Protein AF-A0A534U0M5-F1 (afdb_monomer_lite)

Radius of gyration: 23.78 Å; chains: 1; bounding box: 58×24×62 Å

Foldseek 3Di:
DPVVVVVVVVVVVVVVVVVVVVVVVVVVVPDPDLPQDPDQEEEAEDQDPDPVCVVVVCCQVVCVSVSNSHHYHYDHDNDPPPD

Secondary structure (DSSP, 8-state):
--HHHHHHHHHHHHHHHHHHHHHHHHHHHT-------S-SEEEEEES-SSTTTHHHHHHHHTTTTGGGT-EEEEEE-------

pLDDT: mean 79.74, std 14.32, range [53.38, 95.81]

Sequence (83 aa):
MKCHAWRVAAKFLCVAIAALFFASSLSRAAQGPDLKPEKSRLEVAIAATGPLYLPIILANEAGYFNKRGVTVNTSVLSATASA

Structure (mmCIF, N/CA/C/O backbone):
data_AF-A0A534U0M5-F1
#
_entry.id   AF-A0A534U0M5-F1
#
loop_
_atom_site.group_PDB
_atom_site.id
_atom_site.type_symbol
_atom_site.label_atom_id
_atom_site.label_alt_id
_atom_site.label_comp_id
_atom_site.label_asym_id
_atom_site.label_entity_id
_atom_site.label_seq_id
_atom_site.pdbx_PDB_ins_code
_atom_site.Cartn_x
_atom_site.Cartn_y
_atom_site.Cartn_z
_atom_site.occupancy
_atom_site.B_iso_or_equiv
_atom_site.auth_seq_id
_atom_site.auth_comp_id
_atom_site.auth_asym_id
_atom_site.auth_atom_id
_atom_site.pdbx_PDB_model_num
ATOM 1 N N . MET A 1 1 ? 44.471 10.936 -37.653 1.00 54.69 1 MET A N 1
ATOM 2 C CA . MET A 1 1 ? 44.242 10.385 -36.291 1.00 54.69 1 MET A CA 1
ATOM 3 C C . MET A 1 1 ? 42.762 10.400 -35.838 1.00 54.69 1 MET A C 1
ATOM 5 O O . MET A 1 1 ? 42.500 10.256 -34.655 1.00 54.69 1 MET A O 1
ATOM 9 N N . LYS A 1 2 ? 41.764 10.505 -36.741 1.00 58.00 2 LYS A N 1
ATOM 10 C CA . LYS A 1 2 ? 40.325 10.605 -36.383 1.00 58.00 2 LYS A CA 1
ATOM 11 C C . LYS A 1 2 ? 39.567 9.263 -36.297 1.00 58.00 2 LYS A C 1
ATOM 13 O O . LYS A 1 2 ? 38.479 9.216 -35.744 1.00 58.00 2 LYS A O 1
ATOM 18 N N . CYS A 1 3 ? 40.151 8.158 -36.774 1.00 57.28 3 CYS A N 1
ATOM 19 C CA . CYS A 1 3 ? 39.472 6.852 -36.844 1.00 57.28 3 CYS A CA 1
ATOM 20 C C . CYS A 1 3 ? 39.456 6.058 -35.519 1.00 57.28 3 CYS A C 1
ATOM 22 O O . CYS A 1 3 ? 38.589 5.211 -35.324 1.00 57.28 3 CYS A O 1
ATOM 24 N N . HIS A 1 4 ? 40.379 6.326 -34.586 1.00 55.16 4 HIS A N 1
ATOM 25 C CA . HIS A 1 4 ? 40.419 5.630 -33.290 1.00 55.16 4 HIS A CA 1
ATOM 26 C C . HIS A 1 4 ? 39.365 6.150 -32.298 1.00 55.16 4 HIS A C 1
ATOM 28 O O . HIS A 1 4 ? 38.801 5.360 -31.546 1.00 55.16 4 HIS A O 1
ATOM 34 N N . ALA A 1 5 ? 39.044 7.448 -32.337 1.00 61.44 5 ALA A N 1
ATOM 35 C CA . ALA A 1 5 ? 38.092 8.078 -31.418 1.00 61.44 5 ALA A CA 1
ATOM 36 C C . ALA A 1 5 ? 36.650 7.561 -31.598 1.00 61.44 5 ALA A C 1
ATOM 38 O O . ALA A 1 5 ? 35.956 7.308 -30.616 1.00 61.44 5 ALA A O 1
ATOM 39 N N . TRP A 1 6 ? 36.223 7.305 -32.841 1.00 60.28 6 TRP A N 1
ATOM 40 C CA . TRP A 1 6 ? 34.890 6.763 -33.140 1.00 60.28 6 TRP A CA 1
ATOM 41 C C . TRP A 1 6 ? 34.691 5.358 -32.556 1.00 60.28 6 TRP A C 1
ATOM 43 O O . TRP A 1 6 ? 33.650 5.049 -31.978 1.00 60.28 6 TRP A O 1
ATOM 53 N N . ARG A 1 7 ? 35.713 4.497 -32.664 1.00 66.88 7 ARG A N 1
ATOM 54 C CA . ARG A 1 7 ? 35.648 3.110 -32.171 1.00 66.88 7 ARG A CA 1
ATOM 55 C C . ARG A 1 7 ? 35.546 3.042 -30.648 1.00 66.88 7 ARG A C 1
ATOM 57 O O . ARG A 1 7 ? 34.995 2.080 -30.124 1.00 66.88 7 ARG A O 1
ATOM 64 N N . VAL A 1 8 ? 36.076 4.040 -29.946 1.00 69.81 8 VAL A N 1
ATOM 65 C CA . VAL A 1 8 ? 36.026 4.128 -28.482 1.00 69.81 8 VAL A CA 1
ATOM 66 C C . VAL A 1 8 ? 34.673 4.680 -28.026 1.00 69.81 8 VAL A C 1
ATOM 68 O O . VAL A 1 8 ? 34.038 4.074 -27.166 1.00 69.81 8 VAL A O 1
ATOM 71 N N . ALA A 1 9 ? 34.170 5.737 -28.670 1.00 69.69 9 ALA A N 1
ATOM 72 C CA . ALA A 1 9 ? 32.844 6.292 -28.387 1.00 69.69 9 ALA A CA 1
ATOM 73 C C . ALA A 1 9 ? 31.714 5.265 -28.602 1.00 69.69 9 ALA A C 1
ATOM 75 O O . ALA A 1 9 ? 30.825 5.137 -27.763 1.00 69.69 9 ALA A O 1
ATOM 76 N N . ALA A 1 10 ? 31.792 4.467 -29.674 1.00 76.75 10 ALA A N 1
ATOM 77 C CA . ALA A 1 10 ? 30.815 3.414 -29.951 1.00 76.75 10 ALA A CA 1
ATOM 78 C C . ALA A 1 10 ? 30.789 2.322 -28.864 1.00 76.75 10 ALA A C 1
ATOM 80 O O . ALA A 1 10 ? 29.722 1.835 -28.500 1.00 76.75 10 ALA A O 1
ATOM 81 N N . LYS A 1 11 ? 31.950 1.962 -28.298 1.00 79.94 11 LYS A N 1
ATOM 82 C CA . LYS A 1 11 ? 32.030 0.978 -27.206 1.00 79.94 11 LYS A CA 1
ATOM 83 C C . LYS A 1 11 ? 31.409 1.508 -25.915 1.00 79.94 11 LYS A C 1
ATOM 85 O O . LYS A 1 11 ? 30.660 0.779 -25.273 1.00 79.94 11 LYS A O 1
ATOM 90 N N . PHE A 1 12 ? 31.674 2.766 -25.560 1.00 77.56 12 PHE A N 1
ATOM 91 C CA . PHE A 1 12 ? 31.074 3.389 -24.377 1.00 77.56 12 PHE A CA 1
ATOM 92 C C . PHE A 1 12 ? 29.556 3.524 -24.500 1.00 77.56 12 PHE A C 1
ATOM 94 O O . PHE A 1 12 ? 28.843 3.249 -23.536 1.00 77.56 12 PHE A O 1
ATOM 101 N N . LEU A 1 13 ? 29.057 3.858 -25.693 1.00 83.69 13 LEU A N 1
ATOM 102 C CA . LEU A 1 13 ? 27.622 3.912 -25.958 1.00 83.69 13 LEU A CA 1
ATOM 103 C C . LEU A 1 13 ? 26.961 2.533 -25.792 1.00 83.69 13 LEU A C 1
ATOM 105 O O . LEU A 1 13 ? 25.940 2.428 -25.117 1.00 83.69 13 LEU A O 1
ATOM 109 N N . CYS A 1 14 ? 27.558 1.464 -26.331 1.00 82.31 14 CYS A N 1
ATOM 110 C CA . CYS A 1 14 ? 27.021 0.108 -26.170 1.00 82.31 14 CYS A CA 1
ATOM 111 C C . CYS A 1 14 ? 26.993 -0.351 -24.705 1.00 82.31 14 CYS A C 1
ATOM 113 O O . CYS A 1 14 ? 26.014 -0.961 -24.280 1.00 82.31 14 CYS A O 1
ATOM 115 N N . VAL A 1 15 ? 28.033 -0.042 -23.922 1.00 85.50 15 VAL A N 1
ATOM 116 C CA . VAL A 1 15 ? 28.073 -0.380 -22.488 1.00 85.50 15 VAL A CA 1
ATOM 117 C C . VAL A 1 15 ? 27.009 0.398 -21.712 1.00 85.50 15 VAL A C 1
ATOM 119 O O . VAL A 1 15 ? 26.315 -0.187 -20.882 1.00 85.50 15 VAL A O 1
ATOM 122 N N . ALA A 1 16 ? 26.822 1.685 -22.017 1.00 82.81 16 ALA A N 1
ATOM 123 C CA . ALA A 1 16 ? 25.778 2.497 -21.396 1.00 82.81 16 ALA A CA 1
ATOM 124 C C . ALA A 1 16 ? 24.370 1.964 -21.715 1.00 82.81 16 ALA A C 1
ATOM 126 O O . ALA A 1 16 ? 23.534 1.853 -20.821 1.00 82.81 16 ALA A O 1
ATOM 127 N N . ILE A 1 17 ? 24.122 1.564 -22.966 1.00 83.44 17 ILE A N 1
ATOM 128 C CA . ILE A 1 17 ? 22.843 0.969 -23.374 1.00 83.44 17 ILE A CA 1
ATOM 129 C C . ILE A 1 17 ? 22.618 -0.368 -22.654 1.00 83.44 17 ILE A C 1
ATOM 131 O O . ILE A 1 17 ? 21.547 -0.584 -22.089 1.00 83.44 17 ILE A O 1
ATOM 135 N N . ALA A 1 18 ? 23.623 -1.245 -22.601 1.00 82.81 18 ALA A N 1
ATOM 136 C CA . ALA A 1 18 ? 23.514 -2.527 -21.905 1.00 82.81 18 ALA A CA 1
ATOM 137 C C . ALA A 1 18 ? 23.220 -2.360 -20.401 1.00 82.81 18 ALA A C 1
ATOM 139 O O . ALA A 1 18 ? 22.400 -3.096 -19.849 1.00 82.81 18 ALA A O 1
ATOM 140 N N . ALA A 1 19 ? 23.820 -1.359 -19.749 1.00 77.81 19 ALA A N 1
ATOM 141 C CA . ALA A 1 19 ? 23.559 -1.052 -18.343 1.00 77.81 19 ALA A CA 1
ATOM 142 C C . ALA A 1 19 ? 22.103 -0.608 -18.094 1.00 77.81 19 ALA A C 1
ATOM 144 O O . ALA A 1 19 ? 21.493 -1.023 -17.107 1.00 77.81 19 ALA A O 1
ATOM 145 N N . LEU A 1 20 ? 21.514 0.174 -19.007 1.00 75.25 20 LEU A N 1
ATOM 146 C CA . LEU A 1 20 ? 20.111 0.604 -18.916 1.00 75.25 20 LEU A CA 1
ATOM 147 C C . LEU A 1 20 ? 19.126 -0.568 -19.080 1.00 75.25 20 LEU A C 1
ATOM 149 O O . LEU A 1 20 ? 18.125 -0.655 -18.361 1.00 75.25 20 LEU A O 1
ATOM 153 N N . PHE A 1 21 ? 19.421 -1.507 -19.983 1.00 71.00 21 PHE A N 1
ATOM 154 C CA . PHE A 1 21 ? 18.617 -2.724 -20.145 1.00 71.00 21 PHE A CA 1
ATOM 155 C C . PHE A 1 21 ? 18.729 -3.666 -18.939 1.00 71.00 21 PHE A C 1
ATOM 157 O O . PHE A 1 21 ? 17.736 -4.264 -18.524 1.00 71.00 21 PHE A O 1
ATOM 164 N N . PHE A 1 22 ? 19.908 -3.772 -18.325 1.00 70.88 22 PHE A N 1
ATOM 165 C CA . PHE A 1 22 ? 20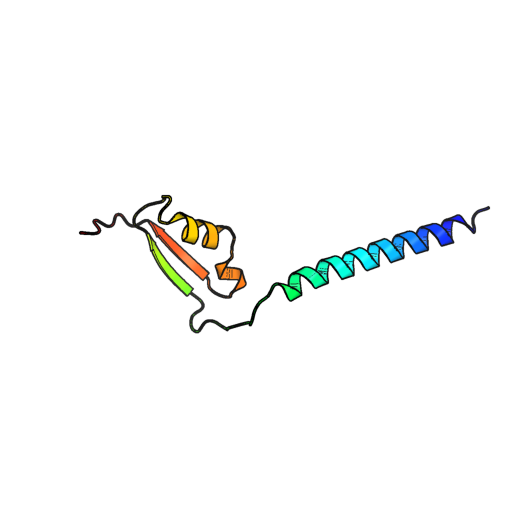.081 -4.606 -17.138 1.00 70.88 22 PHE A CA 1
ATOM 166 C C . PHE A 1 22 ? 19.327 -4.040 -15.922 1.00 70.88 22 PHE A C 1
ATOM 168 O O . PHE A 1 22 ? 18.602 -4.777 -15.250 1.00 70.88 22 PHE A O 1
ATOM 175 N N . ALA A 1 23 ? 19.400 -2.725 -15.686 1.00 65.38 23 ALA A N 1
ATOM 176 C CA . ALA A 1 23 ? 18.716 -2.073 -14.565 1.00 65.38 23 ALA A CA 1
ATOM 177 C C . ALA A 1 23 ? 17.182 -2.217 -14.620 1.00 65.38 23 ALA A C 1
ATOM 179 O O . ALA A 1 23 ? 16.538 -2.416 -13.591 1.00 65.38 23 ALA A O 1
ATOM 180 N N . SER A 1 24 ? 16.592 -2.175 -15.817 1.00 62.88 24 SER A N 1
ATOM 181 C CA . SER A 1 24 ? 15.139 -2.322 -15.999 1.00 62.88 24 SER A CA 1
ATOM 182 C C . SER A 1 24 ? 14.632 -3.752 -15.758 1.00 62.88 24 SER A C 1
ATOM 184 O O . SER A 1 24 ? 13.504 -3.936 -15.297 1.00 62.88 24 SER A O 1
ATOM 186 N N . SER A 1 25 ? 15.463 -4.772 -15.995 1.00 61.84 25 SER A N 1
ATOM 187 C CA . SER A 1 25 ? 15.092 -6.178 -15.769 1.00 61.84 25 SER A CA 1
ATOM 188 C C . SER A 1 25 ? 14.952 -6.547 -14.282 1.00 61.84 25 SER A C 1
ATOM 190 O O . SER A 1 25 ? 14.084 -7.346 -13.919 1.00 61.84 25 SER A O 1
ATOM 192 N N . LEU A 1 26 ? 15.724 -5.901 -13.400 1.00 61.25 26 LEU A N 1
ATOM 193 C CA . LEU A 1 26 ? 15.709 -6.166 -11.957 1.00 61.25 26 LEU A CA 1
ATOM 194 C C . LEU A 1 26 ? 14.381 -5.754 -11.295 1.00 61.25 26 LEU A C 1
ATOM 196 O O . LEU A 1 26 ? 13.897 -6.436 -10.393 1.00 61.25 26 LEU A O 1
ATOM 200 N N . SER A 1 27 ? 13.734 -4.688 -11.779 1.00 60.69 27 SER A N 1
ATOM 201 C CA . SER A 1 27 ? 12.441 -4.227 -11.247 1.00 60.69 27 SER A CA 1
ATOM 202 C C . SER A 1 27 ? 11.284 -5.195 -11.518 1.00 60.69 27 SER A C 1
ATOM 204 O O . SER A 1 27 ? 10.299 -5.197 -10.777 1.00 60.69 27 SER A O 1
ATOM 206 N N . ARG A 1 28 ? 11.392 -6.026 -12.564 1.00 60.06 28 ARG A N 1
ATOM 207 C CA . ARG A 1 28 ? 10.360 -6.996 -12.962 1.00 60.06 28 ARG A CA 1
ATOM 208 C C . ARG A 1 28 ? 10.392 -8.253 -12.088 1.00 60.06 28 ARG A C 1
ATOM 210 O O . ARG A 1 28 ? 9.337 -8.752 -11.718 1.00 60.06 28 ARG A O 1
ATOM 217 N N . ALA A 1 29 ? 11.582 -8.739 -11.730 1.00 58.78 29 ALA A N 1
ATOM 218 C CA . ALA A 1 29 ? 11.755 -9.982 -10.970 1.00 58.78 29 ALA A CA 1
ATOM 219 C C . ALA A 1 29 ? 11.319 -9.876 -9.494 1.00 58.78 29 ALA A C 1
ATOM 221 O O . ALA A 1 29 ? 10.998 -10.883 -8.873 1.00 58.78 29 ALA A O 1
ATOM 222 N N . ALA A 1 30 ? 11.257 -8.663 -8.933 1.00 60.88 30 ALA A N 1
ATOM 223 C CA . ALA A 1 30 ? 10.775 -8.425 -7.568 1.00 60.88 30 ALA A CA 1
ATOM 224 C C . ALA A 1 30 ? 9.237 -8.502 -7.422 1.00 60.88 30 ALA A C 1
ATOM 226 O O . ALA A 1 30 ? 8.707 -8.403 -6.313 1.00 60.88 30 ALA A O 1
ATOM 227 N N . GLN A 1 31 ? 8.499 -8.659 -8.525 1.00 61.50 31 GLN A N 1
ATOM 228 C CA . GLN A 1 31 ? 7.045 -8.796 -8.508 1.00 61.50 31 GLN A CA 1
ATOM 229 C C . GLN A 1 31 ? 6.690 -10.267 -8.215 1.00 61.50 31 GLN A C 1
ATOM 231 O O . GLN A 1 31 ? 6.676 -11.103 -9.113 1.00 61.50 31 GLN A O 1
ATOM 236 N N . GLY A 1 32 ? 6.451 -10.600 -6.938 1.00 62.00 32 GLY A N 1
ATOM 237 C CA . GLY A 1 32 ? 5.898 -11.907 -6.527 1.00 62.00 32 GLY A CA 1
ATOM 238 C C . GLY A 1 32 ? 4.542 -12.211 -7.194 1.00 62.00 32 GLY A C 1
ATOM 239 O O . GLY A 1 32 ? 3.980 -11.295 -7.797 1.00 62.00 32 GLY A O 1
ATOM 240 N N . PRO A 1 33 ? 4.003 -13.444 -7.067 1.00 60.97 33 PRO A N 1
ATOM 241 C CA . PRO A 1 33 ? 2.844 -13.920 -7.830 1.00 60.97 33 PRO A CA 1
ATOM 242 C C . PRO A 1 33 ? 1.717 -12.886 -7.856 1.00 60.97 33 PRO A C 1
ATOM 244 O O . PRO A 1 33 ? 1.309 -12.373 -6.811 1.00 60.97 33 PRO A O 1
ATOM 247 N N . ASP A 1 34 ? 1.272 -12.554 -9.067 1.00 66.75 34 ASP A N 1
ATOM 248 C CA . ASP A 1 34 ? 0.263 -11.530 -9.330 1.00 66.75 34 ASP A CA 1
ATOM 249 C C . ASP A 1 34 ? -1.123 -12.076 -8.967 1.00 66.75 34 ASP A C 1
ATOM 251 O O . ASP A 1 34 ? -1.891 -12.554 -9.803 1.00 66.75 34 ASP A O 1
ATOM 255 N N . LEU A 1 35 ? -1.403 -12.113 -7.664 1.00 75.94 35 LEU A N 1
ATOM 256 C CA . LEU A 1 35 ? -2.725 -12.424 -7.147 1.00 75.94 35 LEU A CA 1
ATOM 257 C C . LEU A 1 35 ? -3.602 -11.195 -7.362 1.00 75.94 35 LEU A C 1
ATOM 259 O O . LEU A 1 35 ? -3.525 -10.220 -6.613 1.00 75.94 35 LEU A O 1
ATOM 263 N N . LYS A 1 36 ? -4.429 -11.251 -8.408 1.00 86.94 36 LYS A N 1
ATOM 264 C CA . LYS A 1 36 ? -5.398 -10.200 -8.696 1.00 86.94 36 LYS A CA 1
ATOM 265 C C . LYS A 1 36 ? -6.368 -10.064 -7.511 1.00 86.94 36 LYS A C 1
ATOM 267 O O . LYS A 1 36 ? -7.029 -11.046 -7.168 1.00 86.94 36 LYS A O 1
ATOM 272 N N . PRO A 1 37 ? -6.505 -8.869 -6.915 1.00 89.12 37 PRO A N 1
ATOM 273 C CA . PRO A 1 37 ? -7.454 -8.657 -5.836 1.00 89.12 37 PRO A CA 1
ATOM 274 C C . PRO A 1 37 ? -8.895 -8.745 -6.356 1.00 89.12 37 PRO A C 1
ATOM 276 O O . PRO A 1 37 ? -9.212 -8.270 -7.448 1.00 89.12 37 PRO A O 1
ATOM 279 N N . GLU A 1 38 ? -9.788 -9.321 -5.552 1.00 92.31 38 GLU A N 1
ATOM 280 C CA . GLU A 1 38 ? -11.221 -9.418 -5.871 1.00 92.31 38 GLU A CA 1
ATOM 281 C C . GLU A 1 38 ? -11.888 -8.040 -5.955 1.00 92.31 38 GLU A C 1
ATOM 283 O O . GLU A 1 38 ? -12.792 -7.815 -6.760 1.00 92.31 38 GLU A O 1
ATOM 288 N N . LYS A 1 39 ? -11.429 -7.107 -5.113 1.00 93.00 39 LYS A N 1
ATOM 289 C CA . LYS A 1 39 ? -11.877 -5.716 -5.075 1.00 93.00 39 LYS A CA 1
ATOM 290 C C . LYS A 1 39 ? -10.675 -4.788 -5.143 1.00 93.00 39 LYS A C 1
ATOM 292 O O . LYS A 1 39 ? -9.687 -4.981 -4.445 1.00 93.00 39 LYS A O 1
ATOM 297 N N . SER A 1 40 ? -10.794 -3.749 -5.957 1.00 92.38 40 SER A N 1
ATOM 298 C CA . SER A 1 40 ? -9.733 -2.765 -6.179 1.00 92.38 40 SER A CA 1
ATOM 299 C C . SER A 1 40 ? -9.748 -1.605 -5.186 1.00 92.38 40 SER A C 1
ATOM 301 O O . SER A 1 40 ? -8.826 -0.798 -5.203 1.00 92.38 40 SER A O 1
ATOM 303 N N . ARG A 1 41 ? -10.779 -1.483 -4.340 1.00 95.12 41 ARG A N 1
ATOM 304 C CA . ARG A 1 41 ? -10.922 -0.391 -3.368 1.00 95.12 41 ARG A CA 1
ATOM 305 C C . ARG A 1 41 ? -11.203 -0.921 -1.972 1.00 95.12 41 ARG A C 1
ATOM 307 O O . ARG A 1 41 ? -12.030 -1.820 -1.815 1.00 95.12 41 ARG A O 1
ATOM 314 N N . LEU A 1 42 ? -10.539 -0.328 -0.985 1.00 94.19 42 LEU A N 1
ATOM 315 C CA . LEU A 1 42 ? -10.713 -0.637 0.428 1.00 94.19 42 LEU A CA 1
ATOM 316 C C . LEU A 1 42 ? -10.697 0.656 1.250 1.00 94.19 42 LEU A C 1
ATOM 318 O O . LEU A 1 42 ? -9.721 1.400 1.219 1.00 94.19 42 LEU A O 1
ATOM 322 N N . GLU A 1 43 ? -11.764 0.894 2.007 1.00 94.88 43 GLU A N 1
ATOM 323 C CA . GLU A 1 43 ? -11.839 1.984 2.982 1.00 94.88 43 GLU A CA 1
ATOM 324 C C . GLU A 1 43 ? -11.395 1.459 4.348 1.00 94.88 43 GLU A C 1
ATOM 326 O O . GLU A 1 43 ? -11.886 0.427 4.812 1.00 94.88 43 GLU A O 1
ATOM 331 N N . VAL A 1 44 ? -10.467 2.159 4.994 1.00 92.38 44 VAL A N 1
ATOM 332 C CA . VAL A 1 44 ? -9.944 1.787 6.311 1.00 92.38 44 VAL A CA 1
ATOM 333 C C . VAL A 1 44 ? -10.083 2.967 7.257 1.00 92.38 44 VAL A C 1
ATOM 335 O O . VAL A 1 44 ? -9.546 4.044 7.011 1.00 92.38 44 VAL A O 1
ATOM 338 N N . ALA A 1 45 ? -10.782 2.756 8.365 1.00 91.94 45 ALA A N 1
ATOM 339 C CA . ALA A 1 45 ? -10.833 3.712 9.459 1.00 91.94 45 ALA A CA 1
ATOM 340 C C . ALA A 1 45 ? -9.691 3.440 10.447 1.00 91.94 45 ALA A C 1
ATOM 342 O O . ALA A 1 45 ? -9.481 2.296 10.853 1.00 91.94 45 ALA A O 1
ATOM 343 N N . ILE A 1 46 ? -8.974 4.485 10.856 1.00 90.25 46 ILE A N 1
ATOM 344 C CA . ILE A 1 46 ? -7.948 4.423 11.903 1.00 90.25 46 ILE A CA 1
ATOM 345 C C . ILE A 1 46 ? -8.301 5.379 13.040 1.00 90.25 46 ILE A C 1
ATOM 347 O O . ILE A 1 46 ? -8.836 6.458 12.798 1.00 90.25 46 ILE A O 1
ATOM 351 N N . ALA A 1 47 ? -7.999 4.994 14.282 1.00 87.75 47 ALA A N 1
ATOM 352 C CA . ALA A 1 47 ? -8.366 5.802 15.448 1.00 87.75 47 ALA A CA 1
ATOM 353 C C . ALA A 1 47 ? -7.480 7.050 15.619 1.00 87.75 47 ALA A C 1
ATOM 355 O 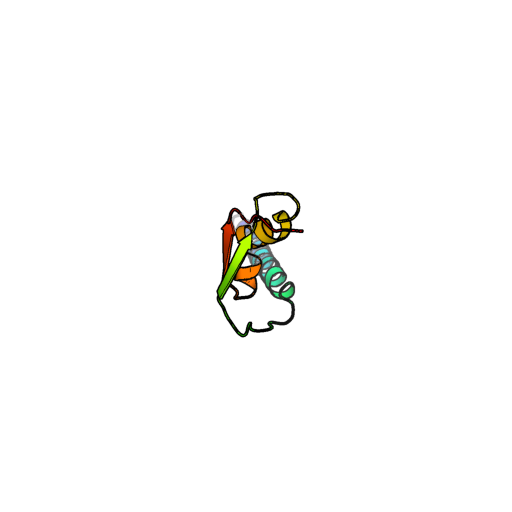O . ALA A 1 47 ? -7.912 8.059 16.168 1.00 87.75 47 ALA A O 1
ATOM 356 N N . ALA A 1 48 ? -6.222 6.970 15.178 1.00 86.12 48 ALA A N 1
ATOM 357 C CA . ALA A 1 48 ? -5.248 8.050 15.277 1.00 86.12 48 ALA A CA 1
ATOM 358 C C . ALA A 1 48 ? -4.076 7.826 14.313 1.00 86.12 48 ALA A C 1
ATOM 360 O O . ALA A 1 48 ? -3.817 6.706 13.874 1.00 86.12 48 ALA A O 1
ATOM 361 N N . THR A 1 49 ? -3.304 8.877 14.053 1.00 87.81 49 THR A N 1
ATOM 362 C CA . THR A 1 49 ? -1.977 8.755 13.442 1.00 87.81 49 THR A CA 1
ATOM 363 C C . THR A 1 49 ? -0.966 8.452 14.544 1.00 87.81 49 THR A C 1
ATOM 365 O O . THR A 1 49 ? -0.669 9.307 15.374 1.00 87.81 49 THR A O 1
ATOM 368 N N . GLY A 1 50 ? -0.449 7.226 14.586 1.00 88.19 50 GLY A N 1
ATOM 369 C CA . GLY A 1 50 ? 0.513 6.808 15.606 1.00 88.19 50 GLY A CA 1
ATOM 370 C C . GLY A 1 50 ? 1.211 5.496 1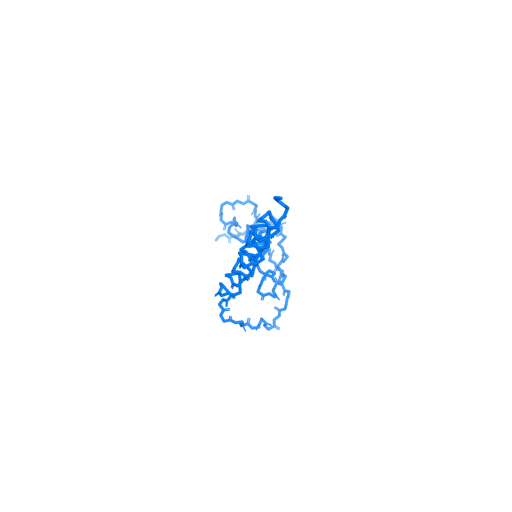5.252 1.00 88.19 50 GLY A C 1
ATOM 371 O O . GLY A 1 50 ? 0.863 4.878 14.245 1.00 88.19 50 GLY A O 1
ATOM 372 N N . PRO A 1 51 ? 2.172 5.034 16.075 1.00 89.88 51 PRO A N 1
ATOM 373 C CA . PRO A 1 51 ? 3.010 3.871 15.766 1.00 89.88 51 PRO A CA 1
ATOM 374 C C . PRO A 1 51 ? 2.218 2.599 15.439 1.00 89.88 51 PRO A C 1
ATOM 376 O O . PRO A 1 51 ? 2.629 1.828 14.579 1.00 89.88 51 PRO A O 1
ATOM 379 N N . LEU A 1 52 ? 1.052 2.417 16.070 1.00 90.12 52 LEU A N 1
ATOM 380 C CA . LEU A 1 52 ? 0.161 1.277 15.830 1.00 90.12 52 LEU A CA 1
ATOM 381 C C . LEU A 1 52 ? -0.414 1.250 14.406 1.00 90.12 52 LEU A C 1
ATOM 383 O O . LEU A 1 52 ? -0.625 0.178 13.849 1.00 90.12 52 LEU A O 1
ATOM 387 N N . TYR A 1 53 ? -0.638 2.421 13.806 1.00 92.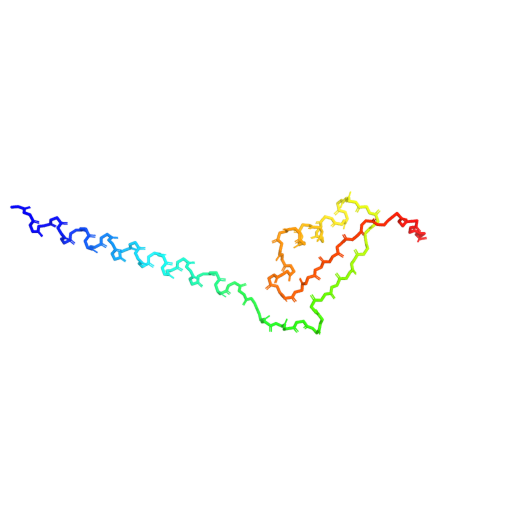31 53 TYR A N 1
ATOM 388 C CA . TYR A 1 53 ? -1.201 2.568 12.460 1.00 92.31 53 TYR A CA 1
ATOM 389 C C . TYR A 1 53 ? -0.135 2.936 11.420 1.00 92.31 53 TYR A C 1
ATOM 391 O O . TYR A 1 53 ? -0.408 2.961 10.223 1.00 92.31 53 TYR A O 1
ATOM 399 N N . LEU A 1 54 ? 1.104 3.185 11.848 1.00 93.31 54 LEU A N 1
ATOM 400 C CA . LEU A 1 54 ? 2.190 3.595 10.966 1.00 93.31 54 LEU A CA 1
ATOM 401 C C . LEU A 1 54 ? 2.448 2.613 9.810 1.00 93.31 54 LEU A C 1
ATOM 403 O O . LEU A 1 54 ? 2.641 3.093 8.695 1.00 93.31 54 LEU A O 1
ATOM 407 N N . PRO A 1 55 ? 2.397 1.275 9.991 1.00 94.25 55 PRO A N 1
ATOM 408 C CA . PRO A 1 55 ? 2.609 0.353 8.878 1.00 94.25 55 PRO A CA 1
ATOM 409 C C . PRO A 1 55 ? 1.597 0.535 7.744 1.00 94.25 55 PRO A C 1
ATOM 411 O O . PRO A 1 55 ? 1.985 0.525 6.579 1.00 94.25 55 PRO A O 1
ATOM 414 N N . ILE A 1 56 ? 0.313 0.733 8.065 1.00 94.31 56 ILE A N 1
ATOM 415 C CA . ILE A 1 56 ? -0.733 0.897 7.047 1.00 94.31 56 ILE A CA 1
ATOM 416 C C . ILE A 1 56 ? -0.675 2.279 6.394 1.00 94.31 56 ILE A C 1
ATOM 418 O O . ILE A 1 56 ? -0.845 2.378 5.180 1.00 94.31 56 ILE A O 1
ATOM 422 N N . ILE A 1 57 ? -0.358 3.318 7.170 1.00 94.25 57 ILE A N 1
ATOM 423 C CA . ILE A 1 57 ? -0.173 4.683 6.664 1.00 94.25 57 ILE A CA 1
ATOM 424 C C . ILE A 1 57 ? 1.009 4.711 5.691 1.00 94.25 57 ILE A C 1
ATOM 426 O O . ILE A 1 57 ? 0.845 5.092 4.535 1.00 94.25 57 ILE A O 1
ATOM 430 N N . LEU A 1 58 ? 2.169 4.200 6.111 1.00 95.44 58 LEU A N 1
ATOM 431 C CA . LEU A 1 58 ? 3.373 4.165 5.284 1.00 95.44 58 LEU A CA 1
ATOM 432 C C . LEU A 1 58 ? 3.178 3.292 4.043 1.00 95.44 58 LEU A C 1
ATOM 434 O O . LEU A 1 58 ? 3.605 3.665 2.953 1.00 95.44 58 LEU A O 1
ATOM 438 N N . ALA A 1 59 ? 2.524 2.135 4.179 1.00 95.12 59 ALA A N 1
ATOM 439 C CA . ALA A 1 59 ? 2.228 1.277 3.038 1.00 95.12 59 ALA A CA 1
ATOM 440 C C . ALA A 1 59 ? 1.335 1.983 2.005 1.00 95.12 59 ALA A C 1
ATOM 442 O O . ALA A 1 59 ? 1.547 1.820 0.798 1.00 95.12 59 ALA A O 1
ATOM 443 N N . ASN A 1 60 ? 0.371 2.781 2.468 1.00 95.06 60 ASN A N 1
ATOM 444 C CA . ASN A 1 60 ? -0.505 3.557 1.602 1.00 95.06 60 ASN A CA 1
ATOM 445 C C . ASN A 1 60 ? 0.242 4.709 0.916 1.00 95.06 60 ASN A C 1
ATOM 447 O O . ASN A 1 60 ? 0.234 4.804 -0.312 1.00 95.06 60 ASN A O 1
ATOM 451 N N . GLU A 1 61 ? 0.964 5.519 1.690 1.00 93.44 61 GLU A N 1
ATOM 452 C CA . GLU A 1 61 ? 1.716 6.681 1.199 1.00 93.44 61 GLU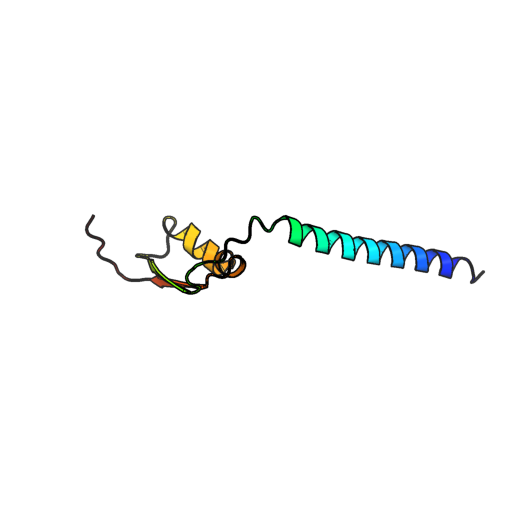 A CA 1
ATOM 453 C C . GLU A 1 61 ? 2.864 6.289 0.259 1.00 93.44 61 GLU A C 1
ATOM 455 O O . GLU A 1 61 ? 3.072 6.920 -0.776 1.00 93.44 61 GLU A O 1
ATOM 460 N N . ALA A 1 62 ? 3.576 5.198 0.553 1.00 95.81 62 ALA A N 1
ATOM 461 C CA . ALA A 1 62 ? 4.635 4.671 -0.309 1.00 95.81 62 ALA A CA 1
ATOM 462 C C . ALA A 1 62 ? 4.103 3.825 -1.488 1.00 95.81 62 ALA A C 1
ATOM 464 O O . ALA A 1 62 ? 4.884 3.240 -2.251 1.00 95.81 62 ALA A O 1
ATOM 465 N N . GLY A 1 63 ? 2.777 3.739 -1.651 1.00 94.12 63 GLY A N 1
ATOM 466 C CA . GLY A 1 63 ? 2.125 3.111 -2.798 1.00 94.12 63 GLY A CA 1
ATOM 467 C C . GLY A 1 63 ? 2.270 1.589 -2.863 1.00 94.12 63 GLY A C 1
ATOM 468 O O . GLY A 1 63 ? 2.153 1.016 -3.948 1.00 94.12 63 GLY A O 1
ATOM 469 N N . TYR A 1 64 ? 2.524 0.912 -1.740 1.00 93.81 64 TYR A N 1
ATOM 470 C CA . TYR A 1 64 ? 2.640 -0.550 -1.707 1.00 93.81 64 TYR A CA 1
ATOM 471 C C . TYR A 1 64 ? 1.333 -1.242 -2.108 1.00 93.81 64 TYR A C 1
ATOM 473 O O . TYR A 1 64 ? 1.378 -2.225 -2.847 1.00 93.81 64 TYR A O 1
ATOM 481 N N . PHE A 1 65 ? 0.179 -0.711 -1.695 1.00 93.69 65 PHE A N 1
ATOM 482 C CA . PHE A 1 65 ? -1.123 -1.264 -2.082 1.00 93.69 65 PHE A CA 1
ATOM 483 C C . PHE A 1 65 ? -1.423 -1.056 -3.572 1.00 93.69 65 PHE A C 1
ATOM 485 O O . PHE A 1 65 ? -1.828 -1.995 -4.260 1.00 93.69 65 PHE A O 1
ATOM 492 N N . ASN A 1 66 ? -1.112 0.129 -4.107 1.00 91.94 66 ASN A N 1
ATOM 493 C CA . ASN A 1 66 ? -1.323 0.436 -5.524 1.00 91.94 66 ASN A CA 1
ATOM 494 C C . ASN A 1 66 ? -0.480 -0.463 -6.440 1.00 91.94 66 ASN A C 1
ATOM 496 O O . ASN A 1 66 ? -0.963 -0.901 -7.482 1.00 91.94 66 ASN A O 1
ATOM 500 N N . LYS A 1 67 ? 0.745 -0.825 -6.026 1.00 90.69 67 LYS A N 1
ATOM 501 C CA . LYS A 1 67 ? 1.583 -1.811 -6.738 1.00 90.69 67 LYS A CA 1
ATOM 502 C C . LYS A 1 67 ? 0.936 -3.198 -6.839 1.00 90.69 67 LYS A C 1
ATOM 504 O O . LYS A 1 67 ? 1.334 -3.980 -7.692 1.00 90.69 67 LYS A O 1
ATOM 509 N N . ARG A 1 68 ? -0.039 -3.507 -5.979 1.00 89.19 68 ARG A N 1
ATOM 510 C CA . ARG A 1 68 ? -0.808 -4.762 -5.968 1.00 89.19 68 ARG A CA 1
ATOM 511 C C . ARG A 1 68 ? -2.237 -4.595 -6.498 1.00 89.19 68 ARG A C 1
ATOM 513 O O . ARG A 1 68 ? -3.062 -5.483 -6.317 1.00 89.19 68 ARG A O 1
ATOM 520 N N . GLY A 1 69 ? -2.548 -3.466 -7.138 1.00 91.00 69 GLY A N 1
ATOM 521 C CA . GLY A 1 69 ? -3.867 -3.218 -7.724 1.00 91.00 69 GLY A CA 1
ATOM 522 C C . GLY A 1 69 ? -4.972 -2.913 -6.707 1.00 91.00 69 GLY A C 1
ATOM 523 O O . GLY A 1 69 ? -6.149 -3.014 -7.054 1.00 91.00 69 GLY A O 1
ATOM 524 N N . VAL A 1 70 ? -4.613 -2.542 -5.472 1.00 93.69 70 VAL A N 1
ATOM 525 C CA . VAL A 1 70 ? -5.562 -2.132 -4.429 1.00 93.69 70 VAL A CA 1
ATOM 526 C C . VAL A 1 70 ? -5.344 -0.662 -4.088 1.00 93.69 70 VAL A C 1
ATOM 528 O O . VAL A 1 70 ? -4.261 -0.260 -3.673 1.00 93.69 70 VAL A O 1
ATOM 531 N N . THR A 1 71 ? -6.392 0.141 -4.217 1.00 95.38 71 THR A N 1
ATOM 532 C CA . THR A 1 71 ? -6.444 1.510 -3.706 1.00 95.38 71 THR A CA 1
ATOM 533 C C . THR A 1 71 ? -7.020 1.479 -2.296 1.00 95.38 71 THR A C 1
ATOM 535 O O . THR A 1 71 ? -8.187 1.130 -2.105 1.00 95.38 71 THR A O 1
ATOM 538 N N . VAL A 1 72 ? -6.196 1.831 -1.310 1.00 95.06 72 VAL A N 1
ATOM 539 C CA . VAL A 1 72 ? -6.607 1.925 0.093 1.00 95.06 72 VAL A CA 1
ATOM 540 C C . VAL A 1 72 ? -6.835 3.386 0.446 1.00 95.06 72 VAL A C 1
ATOM 542 O O . VAL A 1 72 ? -5.993 4.240 0.179 1.00 95.06 72 VAL A O 1
ATOM 545 N N . ASN A 1 73 ? -7.971 3.674 1.060 1.00 94.31 73 ASN A N 1
ATOM 546 C CA . ASN A 1 73 ? -8.316 5.013 1.494 1.00 94.31 73 ASN A CA 1
ATOM 547 C C . ASN A 1 73 ? -8.445 5.011 3.020 1.00 94.31 73 ASN A C 1
ATOM 549 O O . ASN A 1 73 ? -9.297 4.331 3.591 1.00 94.31 73 ASN A O 1
ATOM 553 N N . THR A 1 74 ? -7.520 5.699 3.689 1.00 91.94 74 THR A N 1
ATOM 554 C CA . THR A 1 74 ? -7.439 5.738 5.152 1.00 91.94 74 THR A CA 1
ATOM 555 C C . THR A 1 74 ? -8.120 6.990 5.681 1.00 91.94 74 THR A C 1
ATOM 557 O O . THR A 1 74 ? -7.736 8.099 5.314 1.00 91.94 74 THR A O 1
ATOM 560 N N . SER A 1 75 ? -9.087 6.825 6.577 1.00 91.31 75 SER A N 1
ATOM 561 C CA . SER A 1 75 ? -9.768 7.924 7.265 1.00 91.31 75 SER A CA 1
ATOM 562 C C . SER A 1 75 ? -9.459 7.876 8.757 1.00 91.31 75 SER A C 1
ATOM 564 O O . SER A 1 75 ? -9.592 6.831 9.393 1.00 91.31 75 SER A O 1
ATOM 566 N N . VAL A 1 76 ? -9.021 9.001 9.328 1.00 89.50 76 VAL A N 1
ATOM 567 C CA . VAL A 1 76 ? -8.859 9.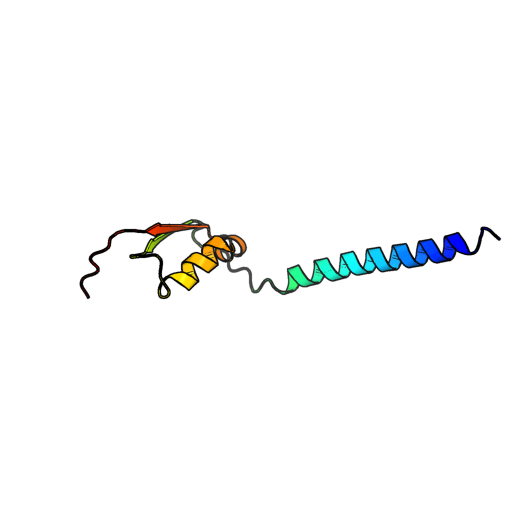117 10.781 1.00 89.50 76 VAL A CA 1
ATOM 568 C C . VAL A 1 76 ? -10.227 9.415 11.373 1.00 89.50 76 VAL A C 1
ATOM 570 O O . VAL A 1 76 ? -10.783 10.489 11.145 1.00 89.50 76 VAL A O 1
ATOM 573 N N . LEU A 1 77 ? -10.776 8.461 12.113 1.00 84.75 77 LEU A N 1
ATOM 574 C CA . LEU A 1 77 ? -12.029 8.625 12.832 1.00 84.75 77 LEU A CA 1
ATOM 575 C C . LEU A 1 77 ? -11.722 8.640 14.323 1.00 84.75 77 LEU A C 1
ATOM 577 O O . LEU A 1 77 ? -10.978 7.794 14.811 1.00 84.75 77 LEU A O 1
ATOM 581 N N . SER A 1 78 ? -12.315 9.587 15.051 1.00 67.38 78 SER A N 1
ATOM 582 C CA . SER A 1 78 ? -12.252 9.602 16.512 1.00 67.38 78 SER A CA 1
ATOM 583 C C . SER A 1 78 ? -13.103 8.449 17.041 1.00 67.38 78 SER A C 1
ATOM 585 O O . SER A 1 78 ? -14.285 8.597 17.345 1.00 67.38 78 SER A O 1
ATOM 587 N N . ALA A 1 79 ? -12.527 7.253 17.043 1.00 61.06 79 ALA A N 1
ATOM 588 C CA . ALA A 1 79 ? -13.142 6.084 17.623 1.00 61.06 79 ALA A CA 1
ATOM 589 C C . ALA A 1 79 ? -12.859 6.123 19.125 1.00 61.06 79 ALA A C 1
ATOM 591 O O . ALA A 1 79 ? -11.736 5.873 19.563 1.00 61.06 79 ALA A O 1
ATOM 592 N N . THR A 1 80 ? -13.891 6.365 19.934 1.00 57.53 80 THR A N 1
ATOM 593 C CA . THR A 1 80 ? -13.968 5.737 21.255 1.00 57.53 80 THR A CA 1
ATOM 594 C C . THR A 1 80 ? -14.052 4.230 21.014 1.00 57.53 80 THR A C 1
ATOM 596 O O . THR A 1 80 ? -15.128 3.639 21.037 1.00 57.53 80 THR A O 1
ATOM 599 N N . ALA A 1 81 ? -12.923 3.605 20.686 1.00 56.69 81 ALA A N 1
ATOM 600 C CA . ALA A 1 81 ? -12.798 2.164 20.723 1.00 56.69 81 ALA A CA 1
ATOM 601 C C . ALA A 1 81 ? -12.889 1.787 22.205 1.00 56.69 81 ALA A C 1
ATOM 603 O O . ALA A 1 81 ? -11.910 1.916 22.936 1.00 56.69 81 ALA A O 1
ATOM 604 N N . SER A 1 82 ? -14.092 1.441 22.678 1.00 53.38 82 SER A N 1
ATOM 605 C CA . SER A 1 82 ? -14.215 0.714 23.943 1.00 53.38 82 SER A CA 1
ATOM 606 C C . SER A 1 82 ? -13.363 -0.541 23.810 1.00 53.38 82 SER A C 1
ATOM 608 O O . SER A 1 82 ? -13.564 -1.320 22.878 1.00 53.38 82 SER A O 1
ATOM 610 N N . ALA A 1 83 ? -12.360 -0.634 24.678 1.00 54.09 83 ALA A N 1
ATOM 611 C CA . ALA A 1 83 ? -11.500 -1.795 24.824 1.00 54.09 83 ALA A CA 1
ATOM 612 C C . ALA A 1 83 ? -12.262 -2.955 25.472 1.00 54.09 83 ALA A C 1
ATOM 614 O O . ALA A 1 83 ? -13.167 -2.673 26.292 1.00 54.09 83 ALA A O 1
#